Protein AF-Q7QIT5-F1 (afdb_monomer)

pLDDT: mean 75.14, std 14.38, range [48.72, 96.31]

Solvent-accessible surface area (backbone atoms only — not comparable to full-atom values): 3905 Å² total; per-residue (Å²): 132,83,85,80,72,81,85,79,58,90,81,71,66,70,78,58,68,60,73,57,48,54,56,49,51,51,51,51,50,50,48,50,52,52,47,52,53,49,50,50,56,49,53,54,52,51,53,56,49,50,54,55,50,49,55,51,49,51,57,54,60,75,72,107

Radius of gyration: 29.86 Å; Cα contacts (8 Å, |Δi|>4): 0; chains: 1; bounding box: 68×11×82 Å

Mean predicted aligned error: 14.14 Å

Organism: Anopheles gambiae (NCBI:txid7165)

Secondary structure (DSSP, 8-state):
---------TT-S---THHHHHHHHHHHHHHH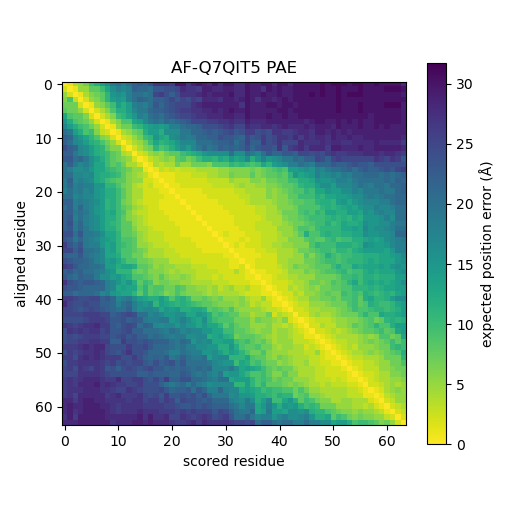HHHHHHHHHHHHH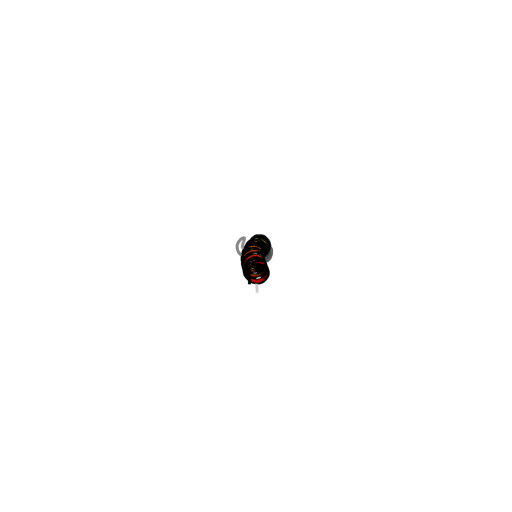HHHHHHHHHHHHHHHHTT-

Sequence (64 aa):
MVELSSSNDPFQHGFPNAVFIIPAIVVIGLGAFFGYKLYLSLTEKERKREEKLKAKQEKSKKKK

Structure (mmCIF, N/CA/C/O backbone):
data_AF-Q7QIT5-F1
#
_entry.id   AF-Q7QIT5-F1
#
loop_
_atom_site.group_PDB
_atom_site.id
_atom_site.type_symbol
_atom_site.label_atom_id
_atom_site.label_alt_id
_atom_site.label_comp_id
_atom_site.label_asym_id
_atom_site.label_entity_id
_atom_site.label_seq_id
_atom_site.pdbx_PDB_ins_code
_atom_site.Cartn_x
_atom_site.Cartn_y
_atom_site.Cartn_z
_atom_site.occupancy
_atom_site.B_iso_or_equiv
_atom_site.auth_seq_id
_atom_site.auth_comp_id
_atom_site.auth_asym_id
_atom_site.auth_atom_id
_atom_site.pdbx_PDB_model_num
ATOM 1 N N . MET A 1 1 ? 40.213 -7.389 -40.423 1.00 51.62 1 MET A N 1
ATOM 2 C CA . MET A 1 1 ? 39.100 -7.898 -39.599 1.00 51.62 1 MET A CA 1
ATOM 3 C C . MET A 1 1 ? 38.102 -6.763 -39.515 1.00 51.62 1 MET A C 1
ATOM 5 O O . MET A 1 1 ? 38.427 -5.743 -38.929 1.00 51.62 1 MET A O 1
ATOM 9 N N . VAL A 1 2 ? 37.007 -6.844 -40.270 1.00 54.72 2 VAL A N 1
ATOM 10 C CA . VAL A 1 2 ? 36.010 -5.767 -40.311 1.00 54.72 2 VAL A CA 1
ATOM 11 C C . VAL A 1 2 ? 35.175 -5.893 -39.042 1.00 54.72 2 VAL A C 1
ATOM 13 O O . VAL A 1 2 ? 34.496 -6.902 -38.866 1.00 54.72 2 VAL A O 1
ATOM 16 N N . GLU A 1 3 ? 35.260 -4.910 -38.148 1.00 49.88 3 GLU A N 1
ATOM 17 C CA . GLU A 1 3 ? 34.344 -4.790 -37.012 1.00 49.88 3 GLU A CA 1
ATOM 18 C C . GLU A 1 3 ? 32.955 -4.402 -37.532 1.00 49.88 3 GLU A C 1
ATOM 20 O O . GLU A 1 3 ? 32.578 -3.236 -37.585 1.00 49.88 3 GLU A O 1
ATOM 25 N N . LEU A 1 4 ? 32.180 -5.407 -37.936 1.00 59.62 4 LEU A N 1
ATOM 26 C CA . LEU A 1 4 ? 30.725 -5.316 -37.985 1.00 59.62 4 LEU A CA 1
ATOM 27 C C . LEU A 1 4 ? 30.188 -5.622 -36.585 1.00 59.62 4 LEU A C 1
ATOM 29 O O . LEU A 1 4 ? 29.613 -6.684 -36.355 1.00 59.62 4 LEU A O 1
ATOM 33 N N . SER A 1 5 ? 30.399 -4.715 -35.630 1.00 52.09 5 SER A N 1
ATOM 34 C CA . SER A 1 5 ? 29.616 -4.761 -34.396 1.00 52.09 5 SER A CA 1
ATOM 35 C C . SER A 1 5 ? 28.377 -3.903 -34.600 1.00 52.09 5 SER A C 1
ATOM 37 O O . SER A 1 5 ? 28.415 -2.677 -34.552 1.00 52.09 5 SER A O 1
ATOM 39 N N . SER A 1 6 ? 27.305 -4.609 -34.945 1.00 55.19 6 SER A N 1
ATOM 40 C CA . SER A 1 6 ? 25.932 -4.160 -35.135 1.00 55.19 6 SER A CA 1
ATOM 41 C C . SER A 1 6 ? 25.474 -3.247 -33.987 1.00 55.19 6 SER A C 1
ATOM 43 O O . SER A 1 6 ? 25.028 -3.720 -32.947 1.00 55.19 6 SER A O 1
ATOM 45 N N . SER A 1 7 ? 25.600 -1.929 -34.144 1.00 55.22 7 SER A N 1
ATOM 46 C CA . SER A 1 7 ? 25.141 -0.943 -33.152 1.00 55.22 7 SER A CA 1
ATOM 47 C C . SER A 1 7 ? 23.713 -0.439 -33.398 1.00 55.22 7 SER A C 1
ATOM 49 O O . SER A 1 7 ? 23.256 0.462 -32.702 1.00 55.22 7 SER A O 1
ATOM 51 N N . ASN A 1 8 ? 22.985 -1.036 -34.350 1.00 56.97 8 ASN A N 1
ATOM 52 C CA . ASN A 1 8 ? 21.665 -0.575 -34.794 1.00 56.97 8 ASN A CA 1
ATOM 53 C C . ASN A 1 8 ? 20.569 -1.644 -34.651 1.00 56.97 8 ASN A C 1
ATOM 55 O O . ASN A 1 8 ? 19.667 -1.710 -35.482 1.00 56.97 8 ASN A O 1
ATOM 59 N N . ASP A 1 9 ? 20.616 -2.478 -33.611 1.00 59.06 9 ASP A N 1
ATOM 60 C CA . ASP A 1 9 ? 19.470 -3.322 -33.266 1.00 59.06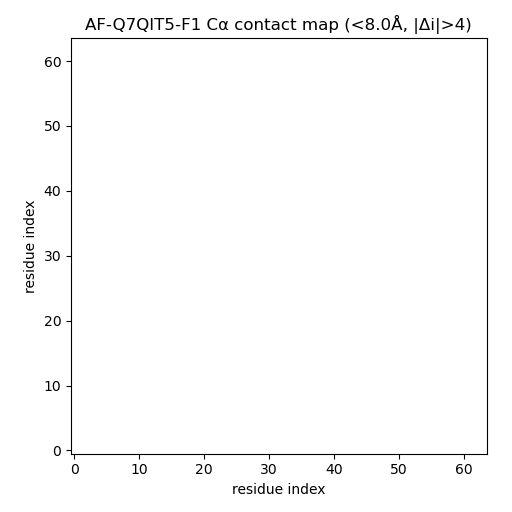 9 ASP A CA 1
ATOM 61 C C . ASP A 1 9 ? 18.461 -2.513 -32.426 1.00 59.06 9 ASP A C 1
ATOM 63 O O . ASP A 1 9 ? 18.723 -2.248 -31.249 1.00 59.06 9 ASP A O 1
ATOM 67 N N . PRO A 1 10 ? 17.277 -2.142 -32.963 1.00 59.22 10 PRO A N 1
ATOM 68 C CA . PRO A 1 10 ? 16.256 -1.394 -32.215 1.00 59.22 10 PRO A CA 1
ATOM 69 C C . PRO A 1 10 ? 15.685 -2.180 -31.020 1.00 59.22 10 PRO A C 1
ATOM 71 O O . PRO A 1 10 ? 14.967 -1.624 -30.192 1.00 59.22 10 PRO A O 1
ATOM 74 N N . PHE A 1 11 ? 16.023 -3.467 -30.913 1.00 57.78 11 PHE A N 1
ATOM 75 C CA . PHE A 1 11 ? 15.610 -4.376 -29.848 1.00 57.78 11 PHE A CA 1
ATOM 76 C C . PHE A 1 11 ? 16.629 -4.488 -28.700 1.00 57.78 11 PHE A C 1
ATOM 78 O O . PHE A 1 11 ? 16.330 -5.127 -27.695 1.00 57.78 11 PHE A O 1
ATOM 85 N N . GLN A 1 12 ? 17.810 -3.861 -28.812 1.00 56.16 12 GLN A N 1
ATOM 86 C CA . GLN A 1 12 ? 18.834 -3.843 -27.753 1.00 56.16 12 GLN A CA 1
ATOM 87 C C . GLN A 1 12 ? 18.683 -2.691 -26.749 1.00 56.16 12 GLN A C 1
ATOM 89 O O . GLN A 1 12 ? 19.526 -2.506 -25.870 1.00 56.16 12 GLN A O 1
ATOM 94 N N . HIS A 1 13 ? 17.580 -1.942 -26.801 1.00 63.88 13 HIS A N 1
ATOM 95 C CA . HIS A 1 13 ? 17.182 -1.126 -25.662 1.00 63.88 13 HIS A CA 1
ATOM 96 C C . HIS A 1 13 ? 16.656 -2.048 -24.559 1.00 63.88 13 HIS A C 1
ATOM 98 O O . HIS A 1 13 ? 15.472 -2.379 -24.517 1.00 63.88 13 HIS A O 1
ATOM 104 N N . GLY A 1 14 ? 17.558 -2.484 -23.672 1.00 67.50 14 GLY A N 1
ATOM 105 C CA . GLY A 1 14 ? 17.191 -3.158 -22.430 1.00 67.50 14 GLY A CA 1
ATOM 106 C C . GLY A 1 14 ? 16.043 -2.410 -21.755 1.00 67.50 14 GLY A C 1
ATOM 107 O O . GLY A 1 14 ? 16.059 -1.177 -21.693 1.00 67.50 14 GLY A O 1
ATOM 108 N N . PHE A 1 15 ? 15.017 -3.151 -21.327 1.00 72.69 15 PHE A N 1
ATOM 109 C CA . PHE A 1 15 ? 13.791 -2.558 -20.803 1.00 72.69 15 PHE A CA 1
ATOM 110 C C . PHE A 1 15 ? 14.125 -1.506 -19.740 1.00 72.69 15 PHE A C 1
ATOM 112 O O . PHE A 1 15 ? 14.844 -1.816 -18.785 1.00 72.69 15 PHE A O 1
ATOM 119 N N . PRO A 1 16 ? 13.631 -0.264 -19.881 1.00 80.50 16 PRO A N 1
ATOM 120 C CA . PRO A 1 16 ? 13.937 0.774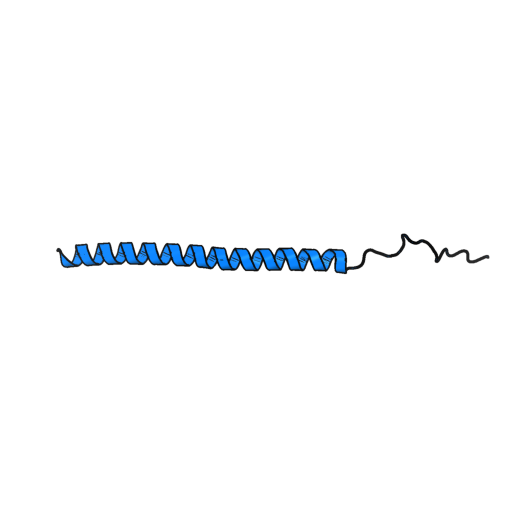 -18.917 1.00 80.50 16 PRO A CA 1
ATOM 121 C C . PRO A 1 16 ? 13.411 0.343 -17.547 1.00 80.50 16 PRO A C 1
ATOM 123 O O . PRO A 1 16 ? 12.252 -0.054 -17.423 1.00 80.50 16 PRO A O 1
ATOM 126 N N . ASN A 1 17 ? 14.240 0.472 -16.506 1.00 82.25 17 ASN A N 1
ATOM 127 C CA . ASN A 1 17 ? 13.891 0.115 -15.120 1.00 82.25 17 ASN A CA 1
ATOM 128 C C . ASN A 1 17 ? 12.557 0.737 -14.655 1.00 82.25 17 ASN A C 1
ATOM 130 O O . ASN A 1 17 ? 11.881 0.197 -13.780 1.00 82.25 17 ASN A O 1
ATOM 134 N N . ALA A 1 18 ? 12.143 1.845 -15.279 1.00 83.69 18 ALA A N 1
ATOM 135 C CA . ALA A 1 18 ? 10.841 2.481 -15.107 1.00 83.69 18 ALA A CA 1
ATOM 136 C C . ALA A 1 18 ? 9.649 1.520 -15.291 1.00 83.69 18 ALA A C 1
ATOM 138 O O . ALA A 1 18 ? 8.671 1.631 -14.556 1.00 83.69 18 ALA A O 1
ATOM 139 N N . VAL A 1 19 ? 9.741 0.548 -16.206 1.00 87.50 19 VAL A N 1
ATOM 140 C CA . VAL A 1 19 ? 8.691 -0.459 -16.451 1.00 87.50 19 VAL A CA 1
ATOM 141 C C . VAL A 1 19 ? 8.455 -1.349 -15.230 1.00 87.50 19 VAL A C 1
ATOM 143 O O . VAL A 1 19 ? 7.339 -1.812 -15.031 1.00 87.50 19 VAL A O 1
ATOM 146 N N . PHE A 1 20 ? 9.460 -1.542 -14.373 1.00 87.31 20 PHE A N 1
ATOM 147 C CA . PHE A 1 20 ? 9.321 -2.306 -13.129 1.00 87.31 20 PHE A CA 1
ATOM 148 C C . PHE A 1 20 ? 9.030 -1.409 -11.920 1.00 87.31 20 PHE A C 1
ATOM 150 O O . PHE A 1 20 ? 8.253 -1.782 -11.042 1.00 87.31 20 PHE A O 1
ATOM 157 N N . ILE A 1 21 ? 9.607 -0.206 -11.886 1.00 91.38 21 ILE A N 1
ATOM 158 C CA . ILE A 1 21 ? 9.462 0.729 -10.763 1.00 91.38 21 ILE A CA 1
ATOM 159 C C . ILE A 1 21 ? 8.052 1.326 -10.707 1.00 91.38 21 ILE A C 1
ATOM 161 O O . ILE 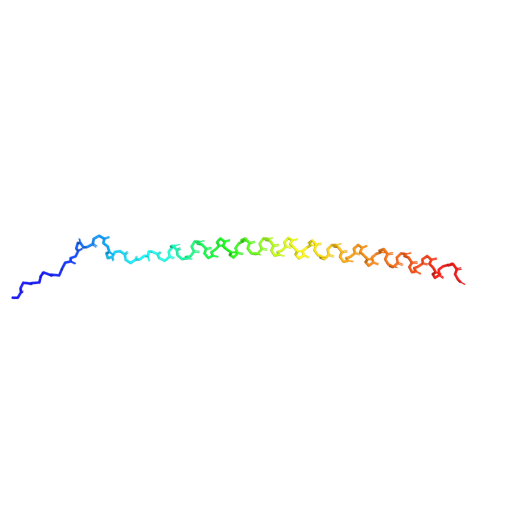A 1 21 ? 7.460 1.391 -9.631 1.00 91.38 21 ILE A O 1
ATOM 165 N N . ILE A 1 22 ? 7.489 1.740 -11.847 1.00 93.44 22 ILE A N 1
ATOM 166 C CA . ILE A 1 22 ? 6.178 2.405 -11.879 1.00 93.44 22 ILE A CA 1
ATOM 167 C C . ILE A 1 22 ? 5.069 1.475 -11.352 1.00 93.44 22 ILE A C 1
ATOM 169 O O . ILE A 1 22 ? 4.361 1.883 -10.428 1.00 93.44 22 ILE A O 1
ATOM 173 N N . PRO A 1 23 ? 4.925 0.219 -11.824 1.00 94.56 23 PRO A N 1
ATOM 174 C CA . PRO A 1 23 ? 3.922 -0.695 -11.280 1.00 94.56 23 PRO A CA 1
ATOM 175 C C . PRO A 1 23 ? 4.162 -1.029 -9.807 1.00 94.56 23 PRO A C 1
ATOM 177 O O . PRO A 1 23 ? 3.202 -1.120 -9.046 1.00 94.56 23 PRO A O 1
ATOM 180 N N . ALA A 1 24 ? 5.422 -1.167 -9.380 1.00 95.00 24 ALA A N 1
ATOM 181 C CA . ALA A 1 24 ? 5.748 -1.440 -7.982 1.00 95.00 24 ALA A CA 1
ATOM 182 C C . ALA A 1 24 ? 5.263 -0.314 -7.053 1.00 95.00 24 ALA A C 1
ATOM 184 O O . ALA A 1 24 ? 4.633 -0.589 -6.032 1.00 95.00 24 ALA A O 1
ATOM 185 N N . ILE A 1 25 ? 5.474 0.951 -7.434 1.00 96.19 25 ILE A N 1
ATOM 186 C CA . ILE A 1 25 ? 4.975 2.109 -6.678 1.00 96.19 25 ILE A CA 1
ATOM 187 C C . ILE A 1 25 ? 3.446 2.116 -6.641 1.00 96.19 25 ILE A C 1
ATOM 189 O O . ILE A 1 25 ? 2.865 2.379 -5.590 1.00 96.19 25 ILE A O 1
ATOM 193 N N . VAL A 1 26 ? 2.782 1.794 -7.754 1.00 96.31 26 VAL A N 1
ATOM 194 C CA . VAL A 1 26 ? 1.314 1.733 -7.812 1.00 96.31 26 VAL A CA 1
ATOM 195 C C . VAL A 1 26 ? 0.776 0.655 -6.871 1.00 96.31 26 VAL A C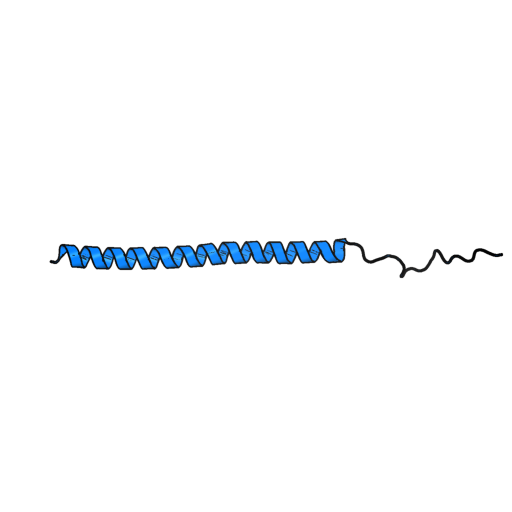 1
ATOM 197 O O . VAL A 1 26 ? -0.129 0.928 -6.086 1.00 96.31 26 VAL A O 1
ATOM 200 N N . VAL A 1 27 ? 1.349 -0.551 -6.894 1.00 96.19 27 VAL A N 1
ATOM 201 C CA . VAL A 1 27 ? 0.913 -1.658 -6.030 1.00 96.19 27 VAL A CA 1
ATOM 202 C C . VAL A 1 27 ? 1.146 -1.330 -4.556 1.00 96.19 27 VAL A C 1
ATOM 204 O O . VAL A 1 27 ? 0.239 -1.521 -3.747 1.00 96.19 27 VAL A O 1
ATOM 207 N N . ILE A 1 28 ? 2.315 -0.789 -4.200 1.00 96.25 28 ILE A N 1
ATOM 208 C CA . ILE A 1 28 ? 2.608 -0.375 -2.820 1.00 96.25 28 ILE A CA 1
ATOM 209 C C . ILE A 1 28 ? 1.681 0.765 -2.389 1.00 96.25 28 ILE A C 1
ATOM 211 O O . ILE A 1 28 ? 1.136 0.718 -1.290 1.00 96.25 28 ILE A O 1
ATOM 215 N N . GLY A 1 29 ? 1.456 1.761 -3.247 1.00 96.00 29 GLY A N 1
ATOM 216 C CA . GLY A 1 29 ? 0.576 2.892 -2.963 1.00 96.00 29 GLY A CA 1
ATOM 217 C C . GLY A 1 29 ? -0.869 2.458 -2.727 1.00 96.00 29 GLY A C 1
ATOM 218 O O . GLY A 1 29 ? -1.475 2.844 -1.728 1.00 96.00 29 GLY A O 1
ATOM 219 N N . LEU A 1 30 ? -1.408 1.593 -3.592 1.00 95.81 30 LEU A N 1
ATOM 220 C CA . LEU A 1 30 ? -2.743 1.022 -3.412 1.00 95.81 30 LEU A CA 1
ATOM 221 C C . LEU A 1 30 ? -2.799 0.137 -2.163 1.00 95.81 30 LEU A C 1
ATOM 223 O O . LEU A 1 30 ? -3.716 0.285 -1.359 1.00 95.81 30 LEU A O 1
ATOM 227 N N . GLY A 1 31 ? -1.810 -0.734 -1.954 1.00 94.06 31 GLY A N 1
ATOM 228 C CA . GLY A 1 31 ? -1.721 -1.594 -0.775 1.00 94.06 31 GLY A CA 1
ATOM 229 C C . GLY A 1 31 ? -1.685 -0.801 0.530 1.00 94.06 31 GLY A C 1
ATOM 230 O O . GLY A 1 31 ? -2.426 -1.117 1.457 1.00 94.06 31 GLY A O 1
ATOM 231 N N . ALA A 1 32 ? -0.900 0.276 0.590 1.00 93.50 32 ALA A N 1
ATOM 232 C CA . ALA A 1 32 ? -0.835 1.170 1.740 1.00 93.50 32 ALA A CA 1
ATOM 233 C C . ALA A 1 32 ? -2.147 1.943 1.937 1.00 93.50 32 ALA A C 1
ATOM 235 O O . ALA A 1 32 ? -2.643 2.022 3.057 1.00 93.50 32 ALA A O 1
ATOM 236 N N . PHE A 1 33 ? -2.752 2.465 0.865 1.00 92.38 33 PHE A N 1
ATOM 237 C CA . PHE A 1 33 ? -4.015 3.204 0.940 1.00 92.38 33 PHE A CA 1
ATOM 238 C C . PHE A 1 33 ? -5.175 2.318 1.410 1.00 92.38 33 PHE A C 1
ATOM 240 O O . PHE A 1 33 ? -5.901 2.665 2.346 1.00 92.38 33 PHE A O 1
ATOM 247 N N . PHE A 1 34 ? -5.336 1.146 0.795 1.00 91.88 34 PHE A N 1
ATOM 248 C CA . PHE A 1 34 ? -6.361 0.187 1.190 1.00 91.88 34 PHE A CA 1
ATOM 249 C C . PHE A 1 34 ? -6.057 -0.422 2.554 1.00 91.88 34 PHE A C 1
ATOM 251 O O . PHE A 1 34 ? -6.966 -0.507 3.371 1.00 91.88 34 PHE A O 1
ATOM 258 N N . GLY A 1 35 ? -4.805 -0.778 2.839 1.00 90.50 35 GLY A N 1
ATOM 259 C CA . GLY A 1 35 ? -4.378 -1.298 4.137 1.00 90.50 35 GLY A CA 1
ATOM 260 C C . GLY A 1 35 ? -4.650 -0.313 5.273 1.00 90.50 35 GLY A C 1
ATOM 261 O O . GLY A 1 35 ? -5.269 -0.687 6.264 1.00 90.50 35 GLY A O 1
ATOM 262 N N . TYR A 1 36 ? -4.290 0.961 5.101 1.00 89.00 36 TYR A N 1
ATOM 263 C CA . TYR A 1 36 ? -4.561 2.021 6.074 1.00 89.00 36 TYR A CA 1
ATOM 264 C C . TYR A 1 36 ? -6.063 2.234 6.283 1.00 89.00 36 TYR A C 1
ATOM 266 O O . TYR A 1 36 ? -6.543 2.233 7.418 1.00 89.00 36 TYR A O 1
ATOM 274 N N . LYS A 1 37 ? -6.835 2.346 5.194 1.00 87.06 37 LYS A N 1
ATOM 275 C CA . LYS A 1 37 ? -8.293 2.516 5.269 1.00 87.06 37 LYS A CA 1
ATOM 276 C C . LYS A 1 37 ? -8.977 1.306 5.917 1.00 87.06 37 LYS A C 1
ATOM 278 O O . LYS A 1 37 ? -9.906 1.480 6.704 1.00 87.06 37 LYS A O 1
ATOM 283 N N . LEU A 1 38 ? -8.533 0.088 5.603 1.00 84.00 38 LEU A N 1
ATOM 284 C CA . LEU A 1 38 ? -9.049 -1.152 6.186 1.00 84.00 38 LEU A CA 1
ATOM 285 C C . LEU A 1 38 ? -8.698 -1.253 7.670 1.00 84.00 38 LEU A C 1
ATOM 287 O O . LEU A 1 38 ? -9.575 -1.575 8.467 1.00 84.00 38 LEU A O 1
ATOM 291 N N . TYR A 1 39 ? -7.465 -0.919 8.049 1.00 83.88 39 TYR A N 1
ATOM 292 C CA . TYR A 1 39 ? -7.024 -0.902 9.441 1.00 83.88 39 TYR A CA 1
ATOM 293 C C . TYR A 1 39 ? -7.838 0.081 10.287 1.00 83.88 39 TYR A C 1
ATOM 295 O O . TYR A 1 39 ? -8.333 -0.285 11.355 1.00 83.88 39 TYR A O 1
ATOM 303 N N . LEU A 1 40 ? -8.056 1.301 9.785 1.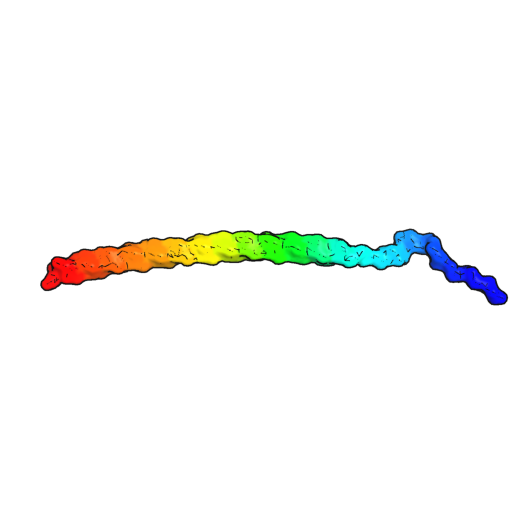00 80.12 40 LEU A N 1
ATOM 304 C CA . LEU A 1 40 ? -8.941 2.272 10.430 1.00 80.12 40 LEU A CA 1
ATOM 305 C C . LEU A 1 40 ? -10.375 1.750 10.522 1.00 80.12 40 LEU A C 1
ATOM 307 O O . LEU A 1 40 ? -10.986 1.813 11.585 1.00 80.12 40 LEU A O 1
ATOM 311 N N . SER A 1 41 ? -10.900 1.177 9.437 1.00 76.38 41 SER A N 1
ATOM 312 C CA . SER A 1 41 ? -12.263 0.640 9.411 1.00 76.38 41 SER A CA 1
ATOM 313 C C . SER A 1 41 ? -12.469 -0.517 10.397 1.00 76.38 41 SER A C 1
ATOM 315 O O . SER A 1 41 ? -13.544 -0.638 10.990 1.00 76.38 41 SER A O 1
ATOM 317 N N . LEU A 1 42 ? -11.455 -1.361 10.591 1.00 74.44 42 LEU A N 1
ATOM 318 C CA . LEU A 1 42 ? -11.467 -2.451 11.567 1.00 74.44 42 LEU A CA 1
ATOM 319 C C . LEU A 1 42 ? -11.362 -1.912 12.997 1.00 74.44 42 LEU A C 1
ATOM 321 O O . LEU A 1 42 ? -12.208 -2.238 13.830 1.00 74.44 42 LEU A O 1
ATOM 325 N N . THR A 1 43 ? -10.405 -1.018 13.250 1.00 74.88 43 THR A N 1
ATOM 326 C CA . THR A 1 43 ? -10.195 -0.383 14.562 1.00 74.88 43 THR A CA 1
ATOM 327 C C . THR A 1 43 ? -11.442 0.370 15.037 1.00 74.88 43 THR A C 1
ATOM 329 O O . THR A 1 43 ? -11.865 0.237 16.186 1.00 74.88 43 THR A O 1
ATOM 332 N N . GLU A 1 44 ? -12.111 1.114 14.152 1.00 70.88 44 GLU A N 1
ATOM 333 C CA . GLU A 1 44 ? -13.353 1.813 14.500 1.00 70.88 44 GLU A CA 1
ATOM 334 C C . GLU A 1 44 ? -14.518 0.860 14.812 1.00 70.88 44 GLU A C 1
ATOM 336 O O . GLU A 1 44 ? -15.377 1.168 15.649 1.00 70.88 44 GLU A O 1
ATOM 341 N N . LYS A 1 45 ? -14.572 -0.309 14.160 1.00 69.31 45 LYS A N 1
ATOM 342 C CA . LYS A 1 45 ? -15.600 -1.325 14.431 1.00 69.31 45 LYS A CA 1
ATOM 343 C C . LYS A 1 45 ? -15.397 -1.994 15.786 1.00 69.31 45 LYS A C 1
ATOM 345 O O . LYS A 1 45 ? -16.390 -2.227 16.482 1.00 69.31 45 LYS A O 1
ATOM 350 N N . GLU A 1 46 ? -14.155 -2.274 16.168 1.00 72.00 46 GLU A N 1
ATOM 351 C CA . GLU A 1 46 ? -13.842 -2.844 17.481 1.00 72.00 46 GLU A CA 1
ATOM 352 C C . GLU A 1 46 ? -14.182 -1.869 18.608 1.00 72.00 46 GLU A C 1
ATOM 354 O O . GLU A 1 46 ? -14.922 -2.229 19.527 1.00 72.00 46 GLU A O 1
ATOM 359 N N . ARG A 1 47 ? -13.801 -0.593 18.466 1.00 65.56 47 ARG A N 1
ATOM 360 C CA . ARG A 1 47 ? -14.080 0.431 19.483 1.00 65.56 47 ARG A CA 1
ATOM 361 C C . ARG A 1 47 ? -15.578 0.594 19.755 1.00 65.56 47 ARG A C 1
ATOM 363 O O . ARG A 1 47 ? -16.011 0.612 20.906 1.00 65.56 47 ARG A O 1
ATOM 370 N N . LYS A 1 48 ? -16.406 0.607 18.700 1.00 69.75 48 LYS A N 1
ATOM 371 C CA . LYS A 1 48 ? -17.874 0.684 18.838 1.00 69.75 48 LYS A CA 1
ATOM 372 C C . LYS A 1 48 ? -18.485 -0.565 19.478 1.00 69.75 48 LYS A C 1
ATOM 374 O O . LYS A 1 48 ? -19.553 -0.472 20.089 1.00 69.75 48 LYS A O 1
ATOM 379 N N . ARG A 1 49 ? -17.872 -1.744 19.323 1.00 71.69 49 ARG A N 1
ATOM 380 C CA . ARG A 1 49 ? -18.320 -2.969 20.007 1.00 71.69 49 ARG A CA 1
ATOM 381 C C . ARG A 1 49 ? -17.978 -2.921 21.488 1.00 71.69 49 ARG A C 1
ATOM 383 O O . ARG A 1 49 ? -18.853 -3.214 22.303 1.00 71.69 49 ARG A O 1
ATOM 390 N N . GLU A 1 50 ? -16.765 -2.507 21.829 1.00 73.50 50 GLU A N 1
ATOM 391 C CA . GLU A 1 50 ? -16.334 -2.372 23.219 1.00 73.50 50 GLU A CA 1
ATOM 392 C C . GLU A 1 50 ? -17.144 -1.328 23.984 1.00 73.50 50 GLU A C 1
ATOM 394 O O . GLU A 1 50 ? -17.602 -1.616 25.087 1.00 73.50 50 GLU A O 1
ATOM 399 N N . GLU A 1 51 ? -17.415 -0.158 23.400 1.00 75.31 51 GLU A N 1
ATOM 400 C CA . GLU A 1 51 ? -18.251 0.870 24.037 1.00 75.31 51 GLU A CA 1
ATOM 401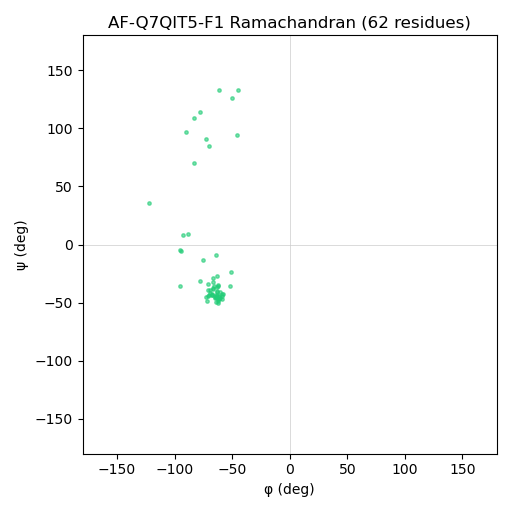 C C . GLU A 1 51 ? -19.671 0.353 24.311 1.00 75.31 51 GLU A C 1
ATOM 403 O O . GLU A 1 51 ? -20.222 0.561 25.394 1.00 75.3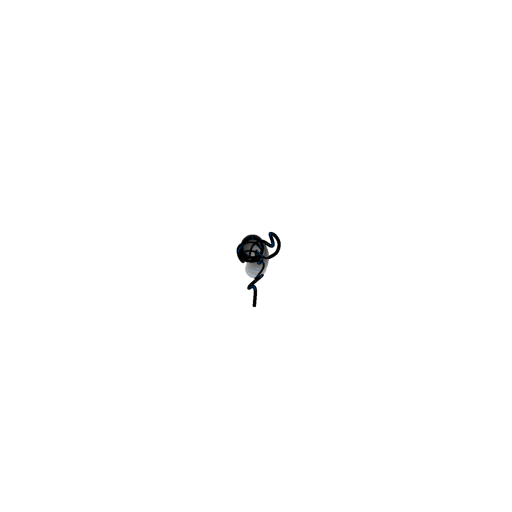1 51 GLU A O 1
ATOM 408 N N . LYS A 1 52 ? -20.254 -0.407 23.373 1.00 74.31 52 LYS A N 1
ATOM 409 C CA . LYS A 1 52 ? -21.573 -1.034 23.565 1.00 74.31 52 LYS A CA 1
ATOM 410 C C . LYS A 1 52 ? -21.556 -2.111 24.650 1.00 74.31 52 LYS A C 1
ATOM 412 O O . LYS A 1 52 ? -22.534 -2.242 25.385 1.00 74.31 52 LYS A O 1
ATOM 417 N N . LEU A 1 53 ? -20.480 -2.887 24.754 1.00 74.81 53 LEU A N 1
ATOM 418 C CA . LEU A 1 53 ? -20.308 -3.902 25.795 1.00 74.81 53 LEU A CA 1
ATOM 419 C C . LEU A 1 53 ? -20.089 -3.269 27.173 1.00 74.81 53 LEU A C 1
ATOM 421 O O . LEU A 1 53 ? -20.743 -3.686 28.129 1.00 74.81 53 LEU A O 1
ATOM 425 N N . LYS A 1 54 ? -19.258 -2.228 27.272 1.00 75.88 54 LYS A N 1
ATOM 426 C CA . LYS A 1 54 ? -19.014 -1.482 28.515 1.00 75.88 54 LYS A CA 1
ATOM 427 C C . LYS A 1 54 ? -20.279 -0.778 29.004 1.00 75.88 54 LYS A C 1
ATOM 429 O O . LYS A 1 54 ? -20.663 -0.971 30.153 1.00 75.88 54 LYS A O 1
ATOM 434 N N . ALA A 1 55 ? -21.019 -0.112 28.115 1.00 74.94 55 ALA A N 1
ATOM 435 C CA . ALA A 1 55 ? -22.301 0.503 28.459 1.00 74.94 55 ALA A CA 1
ATOM 436 C C . ALA A 1 55 ? -23.352 -0.527 28.915 1.00 74.94 55 ALA A C 1
ATOM 438 O O . ALA A 1 55 ? -24.166 -0.240 29.794 1.00 74.94 55 ALA A O 1
ATOM 439 N N . LYS A 1 56 ? -23.349 -1.741 28.341 1.00 77.00 56 LYS A N 1
ATOM 440 C CA . LYS A 1 56 ? -24.208 -2.839 28.813 1.00 77.00 56 LYS A CA 1
ATOM 441 C C . LYS A 1 56 ? -23.793 -3.328 30.203 1.00 77.00 56 LYS A C 1
ATOM 443 O O . LYS A 1 56 ? -24.674 -3.526 31.032 1.00 77.00 56 LYS A O 1
ATOM 448 N N . GLN A 1 57 ? -22.494 -3.481 30.466 1.00 76.56 57 GLN A N 1
ATOM 449 C CA . GLN A 1 57 ? -21.976 -3.932 31.763 1.00 76.56 57 GLN A CA 1
ATOM 450 C C . GLN A 1 57 ? -22.159 -2.901 32.884 1.00 76.56 57 GLN A C 1
ATOM 452 O O . GLN A 1 57 ? -22.496 -3.272 34.003 1.00 76.56 57 GLN A O 1
ATOM 457 N N . GLU A 1 58 ? -21.976 -1.609 32.619 1.00 73.06 58 GLU A N 1
ATOM 458 C CA . GLU A 1 58 ? -22.213 -0.568 33.627 1.00 73.06 58 GLU A CA 1
ATOM 459 C C . GLU A 1 58 ? -23.693 -0.454 33.994 1.00 73.06 58 GLU A C 1
ATOM 461 O O . GLU A 1 58 ? -24.032 -0.287 35.165 1.00 73.06 58 GLU A O 1
ATOM 466 N N . LYS A 1 59 ? -24.592 -0.600 33.013 1.00 68.94 59 LYS A N 1
ATOM 467 C CA . LYS A 1 59 ? -26.038 -0.607 33.267 1.00 68.94 59 LYS A CA 1
ATOM 468 C C . LYS A 1 59 ? -26.482 -1.816 34.085 1.00 68.94 59 LYS A C 1
ATOM 470 O O . LYS A 1 59 ? -27.381 -1.672 34.905 1.00 68.94 59 LYS A O 1
ATOM 475 N N . SER A 1 60 ? -25.876 -2.987 33.884 1.00 63.16 60 SER A N 1
ATOM 476 C CA . SER A 1 60 ? -26.171 -4.171 34.697 1.00 63.16 60 SER A CA 1
ATOM 477 C C . SER A 1 60 ? -25.499 -4.134 36.073 1.00 63.16 60 SER A C 1
ATOM 479 O O . SER A 1 60 ? -26.105 -4.605 37.029 1.00 63.16 60 SER A O 1
ATOM 481 N N . LYS A 1 61 ? -24.317 -3.515 36.214 1.00 63.75 61 LYS A N 1
ATOM 482 C CA . LYS A 1 61 ? -23.666 -3.287 37.518 1.00 63.75 61 LYS A CA 1
ATOM 483 C C . LYS A 1 61 ? -24.368 -2.231 38.375 1.00 63.75 61 LYS A C 1
ATOM 485 O O . LYS A 1 61 ? -24.391 -2.389 39.581 1.00 63.75 61 LYS A O 1
ATOM 490 N N . LYS A 1 62 ? -24.965 -1.189 37.782 1.00 57.81 62 LYS A N 1
ATOM 491 C CA . LYS A 1 62 ? -25.770 -0.187 38.517 1.00 57.81 62 LYS A CA 1
ATOM 492 C C . LYS A 1 62 ? -27.161 -0.684 38.934 1.00 57.81 62 LYS A C 1
ATOM 494 O O . LYS A 1 62 ? -27.836 -0.003 39.696 1.00 57.81 62 LYS A O 1
ATOM 499 N N . LYS A 1 63 ? -27.618 -1.817 38.391 1.00 56.09 63 LYS A N 1
ATOM 500 C CA . LYS A 1 63 ? -28.932 -2.415 38.690 1.00 56.09 63 LYS A CA 1
ATOM 501 C C . LYS A 1 63 ? -28.884 -3.499 39.774 1.00 56.09 63 LYS A C 1
ATOM 503 O O . LYS A 1 63 ? -29.938 -4.035 40.103 1.00 56.09 63 LYS A O 1
ATOM 508 N N . LYS A 1 64 ? -27.693 -3.851 40.256 1.00 48.72 64 LYS A N 1
ATOM 509 C CA . LYS A 1 64 ? -27.446 -4.855 41.292 1.00 48.72 64 LYS A CA 1
ATOM 510 C C . LYS A 1 64 ? -26.900 -4.156 42.528 1.00 48.72 64 LYS A C 1
ATOM 512 O O . LYS A 1 64 ? -27.234 -4.628 43.630 1.00 48.72 64 LYS A O 1
#

Foldseek 3Di:
DDPPPPPPDPPPPDPPCCVVVVVVCVVVVVCCVCVVVVVVVVVVVVVVVVVVVVVVVVVVVVVD